Protein AF-A0A5D0PTJ6-F1 (afdb_monomer)

Sequence (50 aa):
MTGHIVVGVDESAPATAAVEWAAADAQRRGLSLRIVHVCEQWSYGGDMAA

Structure (mmCIF, N/CA/C/O backbone):
data_AF-A0A5D0PTJ6-F1
#
_entry.id   AF-A0A5D0PTJ6-F1
#
loop_
_atom_site.group_PDB
_atom_site.id
_atom_site.type_symbol
_atom_site.label_atom_id
_atom_site.label_alt_id
_atom_site.label_comp_id
_atom_site.label_asym_id
_atom_site.label_entity_id
_atom_site.label_seq_id
_atom_site.pdbx_PDB_ins_code
_atom_site.Cartn_x
_atom_site.Cartn_y
_atom_site.Cartn_z
_atom_site.occupancy
_atom_site.B_iso_or_equiv
_atom_site.auth_seq_id
_atom_site.auth_comp_id
_atom_site.auth_asym_id
_atom_site.auth_atom_id
_atom_site.pdbx_PDB_model_num
ATOM 1 N N . MET A 1 1 ? -17.689 -1.509 10.902 1.00 49.97 1 MET A N 1
ATOM 2 C CA . MET A 1 1 ? -17.385 -2.253 9.661 1.00 49.97 1 MET A CA 1
ATOM 3 C C . MET A 1 1 ? -15.876 -2.329 9.531 1.00 49.97 1 MET A C 1
ATOM 5 O O . MET A 1 1 ? -15.240 -1.285 9.542 1.00 49.97 1 MET A O 1
ATOM 9 N N . THR A 1 2 ? -15.298 -3.525 9.485 1.00 67.81 2 THR A N 1
ATOM 10 C CA . THR A 1 2 ? -13.857 -3.730 9.283 1.00 67.81 2 THR A CA 1
ATOM 11 C C . THR A 1 2 ? -13.548 -3.673 7.787 1.00 67.81 2 THR A C 1
ATOM 13 O O . THR A 1 2 ? -13.771 -4.636 7.060 1.00 67.81 2 THR A O 1
ATOM 16 N N . GLY A 1 3 ? -13.097 -2.512 7.314 1.00 86.56 3 GLY A N 1
ATOM 17 C CA . GLY A 1 3 ? -12.591 -2.321 5.952 1.00 86.56 3 GLY A CA 1
ATOM 18 C C . GLY A 1 3 ? -11.062 -2.328 5.920 1.00 86.56 3 GLY A C 1
ATOM 19 O O . GLY A 1 3 ? -10.418 -2.057 6.931 1.00 86.56 3 GLY A O 1
ATOM 20 N N . HIS A 1 4 ? -10.480 -2.620 4.763 1.00 94.44 4 HIS A N 1
ATOM 21 C CA . HIS A 1 4 ? -9.057 -2.409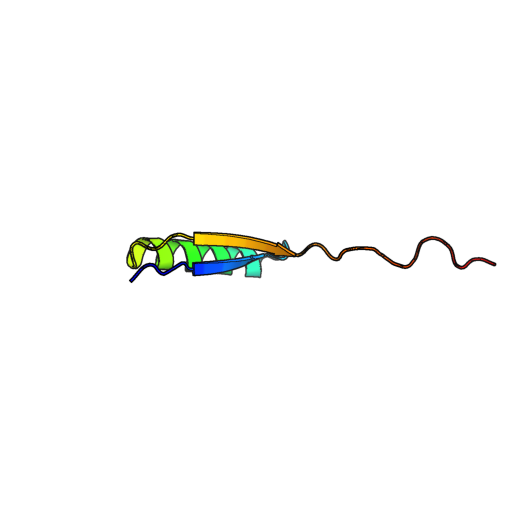 4.507 1.00 94.44 4 HIS A CA 1
ATOM 22 C C . HIS A 1 4 ? -8.875 -1.868 3.091 1.00 94.44 4 HIS A C 1
ATOM 24 O O . HIS A 1 4 ? -9.676 -2.167 2.204 1.00 94.44 4 HIS A O 1
ATOM 30 N N . ILE A 1 5 ? -7.846 -1.050 2.896 1.00 96.69 5 ILE A N 1
ATOM 31 C CA . ILE A 1 5 ? -7.442 -0.544 1.584 1.00 96.69 5 ILE A CA 1
ATOM 32 C C . ILE A 1 5 ? -6.326 -1.448 1.065 1.00 96.69 5 ILE A C 1
ATOM 34 O O . ILE A 1 5 ? -5.395 -1.767 1.805 1.00 96.69 5 ILE A O 1
ATOM 38 N N . VAL A 1 6 ? -6.424 -1.874 -0.194 1.00 96.75 6 VAL A N 1
ATOM 39 C CA . VAL A 1 6 ? -5.382 -2.648 -0.879 1.00 96.75 6 VAL A CA 1
ATOM 40 C C . VAL A 1 6 ? -4.784 -1.786 -1.981 1.00 96.75 6 VAL A C 1
ATOM 42 O O . VAL A 1 6 ? -5.529 -1.191 -2.756 1.00 96.75 6 VAL A O 1
ATOM 45 N N . VAL A 1 7 ? -3.456 -1.739 -2.061 1.00 97.12 7 VAL A N 1
ATOM 46 C CA . VAL A 1 7 ? -2.721 -1.066 -3.137 1.00 97.12 7 VAL A CA 1
ATOM 47 C C . VAL A 1 7 ? -1.742 -2.038 -3.789 1.00 97.12 7 VAL A C 1
ATOM 49 O O . VAL A 1 7 ? -1.002 -2.739 -3.097 1.00 97.12 7 VAL A O 1
ATOM 52 N N . GLY A 1 8 ? -1.780 -2.102 -5.119 1.00 95.50 8 GLY A N 1
ATOM 53 C CA . GLY A 1 8 ? -0.818 -2.838 -5.934 1.00 95.50 8 GLY A CA 1
ATOM 54 C C . GLY A 1 8 ? 0.381 -1.957 -6.278 1.00 95.50 8 GLY A C 1
ATOM 55 O O . GLY A 1 8 ? 0.200 -0.773 -6.554 1.00 95.50 8 GLY A O 1
ATOM 56 N N . VAL A 1 9 ? 1.582 -2.527 -6.267 1.00 95.56 9 VAL A N 1
ATOM 57 C CA . VAL A 1 9 ? 2.815 -1.870 -6.720 1.00 95.56 9 VAL A CA 1
ATOM 58 C C . VAL A 1 9 ? 3.485 -2.706 -7.811 1.00 95.56 9 VAL A C 1
ATOM 60 O O . VAL A 1 9 ? 3.323 -3.926 -7.819 1.00 95.56 9 VAL A O 1
ATOM 63 N N . ASP A 1 10 ? 4.202 -2.046 -8.720 1.00 91.75 10 ASP A N 1
ATOM 64 C CA . ASP A 1 10 ? 4.933 -2.630 -9.860 1.00 91.75 10 ASP A CA 1
ATOM 65 C C . ASP A 1 10 ? 6.280 -1.909 -10.112 1.00 91.75 10 ASP A C 1
ATOM 67 O O . ASP A 1 10 ? 6.730 -1.772 -11.245 1.00 91.75 10 ASP A O 1
ATOM 71 N N . GLU A 1 11 ? 6.900 -1.386 -9.044 1.00 86.12 11 GLU A N 1
ATOM 72 C CA . GLU A 1 11 ? 8.172 -0.625 -9.050 1.00 86.12 11 GLU A CA 1
ATOM 73 C C . GLU A 1 11 ? 8.179 0.668 -9.892 1.00 86.12 11 GLU A C 1
ATOM 75 O O . GLU A 1 11 ? 9.193 1.362 -9.990 1.00 86.12 11 GLU A O 1
ATOM 80 N N . SER A 1 12 ? 7.036 1.055 -10.454 1.00 89.31 12 SER A N 1
ATOM 81 C CA . SER A 1 12 ? 6.905 2.266 -11.252 1.00 89.31 12 SER A CA 1
ATOM 82 C C . SER A 1 12 ? 6.746 3.530 -10.389 1.00 89.31 12 SER A C 1
ATOM 84 O O . SER A 1 12 ? 6.246 3.498 -9.2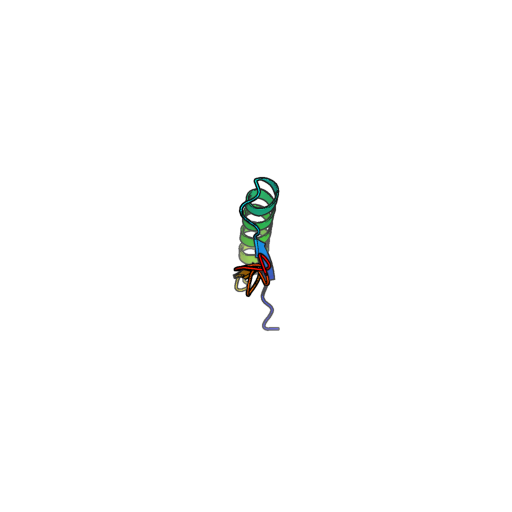63 1.00 89.31 12 SER A O 1
ATOM 86 N N . ALA A 1 13 ? 7.115 4.698 -10.928 1.00 91.00 13 ALA A N 1
ATOM 87 C CA . ALA A 1 13 ? 6.842 5.977 -10.260 1.00 91.00 13 ALA A CA 1
ATOM 88 C C . ALA A 1 13 ? 5.333 6.214 -9.981 1.00 91.00 13 ALA A C 1
ATOM 90 O O . ALA A 1 13 ? 5.004 6.703 -8.897 1.00 91.00 13 ALA A O 1
ATOM 91 N N . PRO A 1 14 ? 4.397 5.835 -10.881 1.00 94.75 14 PRO A N 1
ATOM 92 C CA . PRO A 1 14 ? 2.965 5.820 -10.575 1.00 94.75 14 PRO A CA 1
ATOM 93 C C . PRO A 1 14 ? 2.580 4.962 -9.361 1.00 94.75 14 PRO A C 1
ATOM 95 O O . PRO A 1 14 ? 1.683 5.355 -8.611 1.00 94.75 14 PRO A O 1
ATOM 98 N N . ALA A 1 15 ? 3.253 3.830 -9.125 1.00 94.00 15 ALA A N 1
ATOM 99 C CA . ALA A 1 15 ? 2.977 2.987 -7.963 1.00 94.00 15 ALA A CA 1
ATOM 100 C C . ALA A 1 15 ? 3.272 3.709 -6.641 1.00 94.00 15 ALA A C 1
ATOM 102 O O . ALA A 1 15 ? 2.502 3.581 -5.688 1.00 94.00 15 ALA A O 1
ATOM 103 N N . THR A 1 16 ? 4.319 4.535 -6.588 1.00 94.88 16 THR A N 1
ATOM 104 C CA . THR A 1 16 ? 4.620 5.363 -5.409 1.00 94.88 16 THR A CA 1
ATOM 105 C C . THR A 1 16 ? 3.476 6.326 -5.094 1.00 94.88 16 THR A C 1
ATOM 107 O O . THR A 1 16 ? 3.007 6.373 -3.958 1.00 94.88 16 THR A O 1
ATOM 110 N N . ALA A 1 17 ? 2.954 7.026 -6.105 1.00 96.50 17 ALA A N 1
ATOM 111 C CA . ALA A 1 17 ? 1.817 7.930 -5.925 1.00 96.50 17 ALA A CA 1
ATOM 112 C C . ALA A 1 17 ? 0.550 7.185 -5.456 1.00 96.50 17 ALA A C 1
ATOM 114 O O . ALA A 1 17 ? -0.208 7.690 -4.624 1.00 96.50 17 ALA A O 1
ATOM 115 N N . ALA A 1 18 ? 0.329 5.960 -5.946 1.00 96.50 18 ALA A N 1
ATOM 116 C CA . ALA A 1 18 ? -0.778 5.119 -5.495 1.00 96.50 18 ALA A CA 1
ATOM 117 C C . ALA A 1 18 ? -0.645 4.727 -4.012 1.00 96.50 18 ALA A C 1
ATOM 119 O 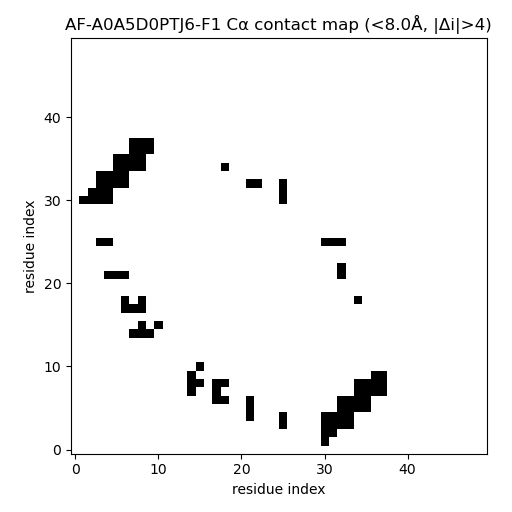O . ALA A 1 18 ? -1.637 4.747 -3.279 1.00 96.50 18 ALA A O 1
ATOM 120 N N . VAL A 1 19 ? 0.571 4.413 -3.550 1.00 96.94 19 VAL A N 1
ATOM 121 C CA . VAL A 1 19 ? 0.848 4.101 -2.138 1.00 96.94 19 VAL A CA 1
ATOM 122 C C . VAL A 1 19 ? 0.605 5.316 -1.245 1.00 96.94 19 VAL A C 1
ATOM 124 O O . VAL A 1 19 ? -0.049 5.180 -0.210 1.00 96.94 19 VAL A O 1
ATOM 127 N N . GLU A 1 20 ? 1.070 6.499 -1.648 1.00 97.75 20 GLU A N 1
ATOM 128 C CA . GLU A 1 20 ? 0.858 7.745 -0.899 1.00 97.75 20 GLU A CA 1
ATOM 129 C C . GLU A 1 20 ? -0.632 8.049 -0.720 1.00 97.75 20 GLU A C 1
ATOM 131 O O . GLU A 1 20 ? -1.096 8.308 0.396 1.00 97.75 20 GLU A O 1
ATOM 136 N N . TRP A 1 21 ? -1.406 7.945 -1.804 1.00 97.50 21 TRP A N 1
ATOM 137 C CA . TRP A 1 21 ? -2.851 8.135 -1.752 1.00 97.50 21 TRP A CA 1
ATOM 138 C C . TRP A 1 21 ? -3.529 7.112 -0.830 1.00 97.50 21 TRP A C 1
ATOM 140 O O . TRP A 1 21 ? -4.345 7.481 0.020 1.00 97.50 21 TRP A O 1
ATOM 150 N N . ALA A 1 22 ? -3.171 5.832 -0.956 1.00 97.75 22 ALA A N 1
ATOM 151 C CA . ALA A 1 22 ? -3.777 4.758 -0.178 1.00 97.75 22 ALA A CA 1
ATOM 152 C C . ALA A 1 22 ? -3.469 4.884 1.323 1.00 97.75 22 ALA A C 1
ATOM 154 O O . ALA A 1 22 ? -4.345 4.632 2.154 1.00 97.75 22 ALA A O 1
ATOM 155 N N . ALA A 1 23 ? -2.259 5.322 1.680 1.00 97.94 23 ALA A N 1
ATOM 156 C CA . ALA A 1 23 ? -1.873 5.599 3.060 1.00 97.94 23 ALA A CA 1
ATOM 157 C C . ALA A 1 23 ? -2.672 6.762 3.658 1.00 97.94 23 ALA A C 1
ATOM 159 O O . ALA A 1 23 ? -3.238 6.626 4.747 1.00 97.94 23 ALA A O 1
ATOM 160 N N . ALA A 1 24 ? -2.788 7.873 2.925 1.00 98.12 24 ALA A N 1
ATOM 161 C CA . ALA A 1 24 ? -3.576 9.022 3.360 1.00 98.12 24 ALA A CA 1
ATOM 162 C C . ALA A 1 24 ? -5.056 8.653 3.563 1.00 98.12 24 ALA A C 1
ATOM 164 O O . ALA A 1 24 ? -5.672 9.040 4.561 1.00 98.12 24 ALA A O 1
ATOM 165 N N . ASP A 1 25 ? -5.630 7.862 2.653 1.00 97.31 25 ASP A N 1
ATOM 166 C CA . ASP A 1 25 ? -7.033 7.460 2.741 1.00 97.31 25 ASP A CA 1
ATOM 167 C C . ASP A 1 25 ? -7.280 6.431 3.860 1.00 97.31 25 ASP A C 1
ATOM 169 O O . ASP A 1 25 ? -8.292 6.513 4.561 1.00 97.31 25 ASP A O 1
ATOM 173 N N . ALA A 1 26 ? -6.338 5.512 4.100 1.00 97.50 26 ALA A N 1
ATOM 174 C CA . ALA A 1 26 ? -6.408 4.552 5.202 1.00 97.50 26 ALA A CA 1
ATOM 175 C C . ALA A 1 26 ? -6.366 5.265 6.561 1.00 97.50 26 ALA A C 1
ATOM 177 O O . ALA A 1 26 ? -7.208 4.995 7.423 1.00 97.50 26 ALA A O 1
ATOM 178 N N . GLN A 1 27 ? -5.464 6.240 6.719 1.00 97.12 27 GLN A N 1
ATOM 179 C CA . GLN A 1 27 ? -5.380 7.073 7.919 1.00 97.12 27 GLN A CA 1
ATOM 180 C C . GLN A 1 27 ? -6.670 7.868 8.140 1.00 97.12 27 GLN A C 1
ATOM 182 O O . GLN A 1 27 ? -7.223 7.860 9.239 1.00 97.12 27 GLN A O 1
ATOM 187 N N . ARG A 1 28 ? -7.191 8.514 7.090 1.00 96.88 28 ARG A N 1
ATOM 188 C CA . ARG A 1 28 ? -8.424 9.311 7.161 1.00 96.88 28 ARG A CA 1
ATOM 189 C C . ARG A 1 28 ? -9.638 8.482 7.583 1.00 96.88 28 ARG A C 1
ATOM 191 O O . ARG A 1 28 ? -10.537 9.005 8.238 1.00 96.88 28 ARG A O 1
ATOM 198 N N . ARG A 1 29 ? -9.685 7.208 7.189 1.00 95.19 29 ARG A N 1
ATOM 199 C CA . ARG A 1 29 ? -10.811 6.301 7.458 1.00 95.19 29 ARG A CA 1
ATOM 200 C C . ARG A 1 29 ? -10.604 5.399 8.678 1.00 95.19 29 ARG A C 1
ATOM 202 O O . ARG A 1 29 ? -11.526 4.665 9.025 1.00 95.19 29 ARG A O 1
ATOM 209 N N . GLY A 1 30 ? -9.427 5.424 9.307 1.00 96.12 30 GLY A N 1
ATOM 210 C CA . GLY A 1 30 ? -9.077 4.507 10.395 1.00 96.12 30 GLY A CA 1
ATOM 211 C C . GLY A 1 30 ? -9.075 3.035 9.963 1.00 96.12 30 GLY A C 1
ATOM 212 O O . GLY A 1 30 ? -9.477 2.168 10.736 1.00 96.12 30 GLY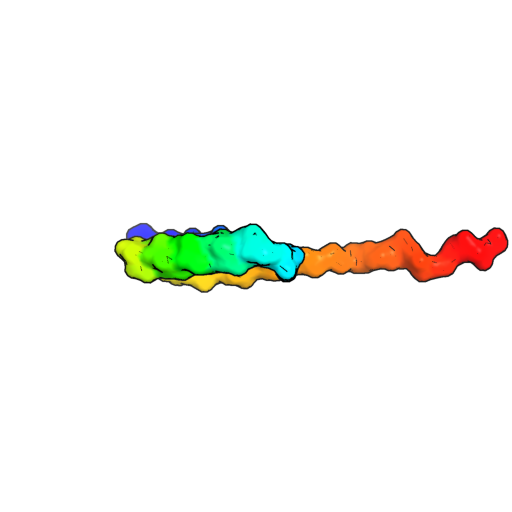 A O 1
ATOM 213 N N . LEU A 1 31 ? -8.688 2.758 8.713 1.00 96.56 31 LEU A N 1
ATOM 214 C CA . LEU A 1 31 ? -8.649 1.409 8.139 1.00 96.56 31 LEU A CA 1
ATOM 215 C C . LEU A 1 31 ? -7.211 0.899 8.038 1.00 96.56 31 LEU A C 1
ATOM 217 O O . LEU A 1 31 ? -6.263 1.678 7.972 1.00 96.56 31 LEU A O 1
ATOM 221 N N . SER A 1 32 ? -7.044 -0.421 7.977 1.00 96.38 32 SER A N 1
ATOM 222 C CA . SER A 1 32 ? -5.742 -1.015 7.678 1.00 96.38 32 SER A CA 1
ATOM 223 C C . SER A 1 32 ? -5.391 -0.868 6.193 1.00 96.38 32 SER A C 1
ATOM 225 O O . SER A 1 32 ? -6.262 -0.924 5.321 1.00 96.38 32 SER A O 1
ATOM 227 N N . LEU A 1 33 ? -4.098 -0.697 5.909 1.00 97.50 33 LEU A N 1
ATOM 228 C CA . LEU A 1 33 ? -3.538 -0.671 4.558 1.00 97.50 33 LEU A CA 1
ATOM 229 C C . LEU A 1 33 ? -2.796 -1.982 4.276 1.00 97.50 33 LEU A C 1
ATOM 231 O O . LEU A 1 33 ? -2.004 -2.441 5.098 1.00 97.50 33 LEU A O 1
ATOM 235 N N . ARG A 1 34 ? -3.024 -2.566 3.099 1.00 97.25 34 ARG A N 1
ATOM 236 C CA . ARG A 1 34 ? -2.293 -3.724 2.579 1.00 97.25 34 ARG A CA 1
ATOM 237 C C . ARG A 1 34 ? -1.627 -3.364 1.254 1.00 97.25 34 ARG A C 1
ATOM 239 O O . ARG A 1 34 ? -2.308 -3.000 0.302 1.00 97.25 34 ARG A O 1
ATOM 246 N N . ILE A 1 35 ? -0.310 -3.522 1.195 1.00 96.12 35 ILE A N 1
ATOM 247 C CA . ILE A 1 35 ? 0.495 -3.311 -0.012 1.00 96.12 35 ILE A CA 1
ATOM 248 C C . ILE A 1 35 ? 0.788 -4.677 -0.638 1.00 96.12 35 ILE A C 1
ATOM 250 O O . ILE A 1 35 ? 1.160 -5.609 0.077 1.00 96.12 35 ILE A O 1
ATOM 254 N N . VAL A 1 36 ? 0.590 -4.807 -1.949 1.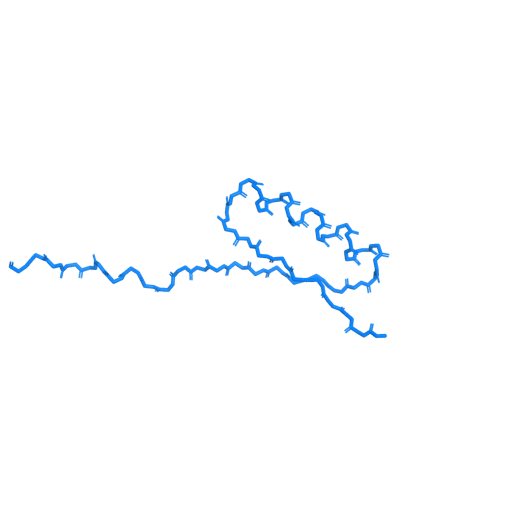00 96.12 36 VAL A N 1
ATOM 255 C CA . VAL A 1 36 ? 0.801 -6.048 -2.706 1.00 96.12 36 VAL A CA 1
ATOM 256 C C . VAL A 1 36 ? 1.711 -5.765 -3.894 1.00 96.12 36 VAL A C 1
ATOM 258 O O . VAL A 1 36 ? 1.408 -4.903 -4.709 1.00 96.12 36 VAL A O 1
ATOM 261 N N . HIS A 1 37 ? 2.800 -6.517 -4.011 1.00 92.94 37 HIS A N 1
ATOM 262 C CA . HIS A 1 37 ? 3.657 -6.535 -5.194 1.00 92.94 37 HIS A CA 1
ATOM 263 C C . HIS A 1 37 ? 3.394 -7.833 -5.958 1.00 92.94 37 HIS A C 1
ATOM 265 O O . HIS A 1 37 ? 3.431 -8.911 -5.357 1.00 92.94 37 HIS A O 1
ATOM 271 N N . VAL A 1 38 ? 3.091 -7.741 -7.252 1.00 84.88 38 VAL A N 1
ATOM 272 C CA . VAL A 1 38 ? 2.893 -8.921 -8.101 1.00 84.88 38 VAL A CA 1
ATOM 273 C C . VAL A 1 38 ? 4.171 -9.151 -8.893 1.00 84.88 38 VAL A C 1
ATOM 275 O O . VAL A 1 38 ? 4.419 -8.469 -9.879 1.00 84.88 38 VAL A O 1
ATOM 278 N N . CYS A 1 39 ? 4.967 -10.131 -8.471 1.00 80.81 39 CYS A N 1
ATOM 279 C CA . CYS A 1 39 ? 6.050 -10.640 -9.302 1.00 80.81 39 CYS A CA 1
ATOM 280 C C . CYS A 1 39 ? 5.468 -11.631 -10.308 1.00 80.81 39 CYS A C 1
ATOM 282 O O . CYS A 1 39 ? 4.783 -12.581 -9.915 1.00 80.81 39 CYS A O 1
ATOM 284 N N . GLU A 1 40 ? 5.754 -11.435 -11.592 1.00 76.25 40 GLU A N 1
ATOM 285 C CA . GLU A 1 40 ? 5.485 -12.455 -12.598 1.00 76.25 40 GLU A CA 1
ATOM 286 C C . GLU A 1 40 ? 6.212 -13.754 -12.212 1.00 76.25 40 GLU A C 1
ATOM 288 O O . GLU A 1 40 ? 7.429 -13.811 -12.037 1.00 76.25 40 GLU A O 1
ATOM 293 N N . GLN A 1 41 ? 5.432 -14.805 -11.977 1.00 69.75 41 GLN A N 1
ATOM 294 C CA . GLN A 1 41 ? 5.953 -16.128 -11.664 1.00 69.75 41 GLN A CA 1
ATOM 295 C C . GLN A 1 41 ? 6.368 -16.802 -12.976 1.00 69.75 41 GLN A C 1
ATOM 297 O O . GLN A 1 41 ? 5.528 -17.035 -13.839 1.00 69.75 41 GLN A O 1
ATOM 302 N N . TRP A 1 42 ? 7.657 -17.124 -13.094 1.00 61.75 42 TRP A N 1
ATOM 303 C CA . TRP A 1 42 ? 8.294 -17.803 -14.230 1.00 61.75 42 TRP A CA 1
ATO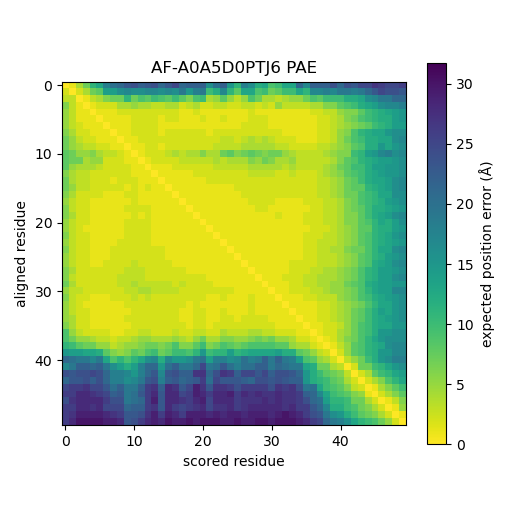M 304 C C . TRP A 1 42 ? 8.331 -17.041 -15.564 1.00 61.75 42 TRP A C 1
ATOM 306 O O . TRP A 1 42 ? 7.375 -17.024 -16.335 1.00 61.75 42 TRP A O 1
ATOM 316 N N . SER A 1 43 ? 9.536 -16.615 -15.945 1.00 64.00 43 SER A N 1
ATOM 317 C CA . SER A 1 43 ? 9.924 -16.579 -17.355 1.00 64.00 43 SER A CA 1
ATOM 318 C C . SER A 1 43 ? 9.953 -18.021 -17.881 1.00 64.00 43 SER A C 1
ATOM 320 O O . SER A 1 43 ? 10.919 -18.755 -17.664 1.00 64.00 43 SER A O 1
ATOM 322 N N . TYR A 1 44 ? 8.897 -18.464 -18.560 1.00 57.50 44 TYR A N 1
ATOM 323 C CA . TYR A 1 44 ? 8.979 -19.646 -19.418 1.00 57.50 44 TYR A CA 1
ATOM 324 C C . TYR A 1 44 ? 9.830 -19.257 -20.637 1.00 57.50 44 TYR A C 1
ATOM 326 O O . TYR A 1 44 ? 9.321 -18.758 -21.635 1.00 57.50 44 TYR A O 1
ATOM 334 N N . GLY A 1 45 ? 11.153 -19.349 -20.502 1.00 59.75 45 GLY A N 1
ATOM 335 C CA . GLY A 1 45 ? 12.092 -18.887 -21.527 1.00 59.75 45 GLY A CA 1
ATOM 336 C C . GLY A 1 45 ? 13.559 -19.136 -21.191 1.00 59.75 45 GLY A C 1
ATOM 337 O O . GLY A 1 45 ? 14.430 -18.438 -21.698 1.00 59.75 45 GLY A O 1
ATOM 338 N N . GLY A 1 46 ? 13.845 -20.098 -20.314 1.00 64.00 46 GLY A N 1
ATOM 339 C CA . GLY A 1 46 ? 15.149 -20.744 -20.313 1.00 64.00 46 GLY A CA 1
ATOM 340 C C . GLY A 1 46 ? 15.149 -21.772 -21.437 1.00 64.00 46 GLY A C 1
ATOM 341 O O . GLY A 1 46 ? 14.433 -22.759 -21.344 1.00 64.00 46 GLY A O 1
ATOM 342 N N . ASP A 1 47 ? 15.938 -21.514 -22.473 1.00 66.56 47 ASP A N 1
ATOM 343 C CA . ASP A 1 47 ? 16.428 -22.516 -23.422 1.00 66.56 47 ASP A CA 1
ATOM 344 C C . ASP A 1 47 ? 15.397 -23.157 -24.381 1.00 66.56 47 ASP A C 1
ATOM 346 O O . ASP A 1 47 ? 14.897 -24.262 -24.187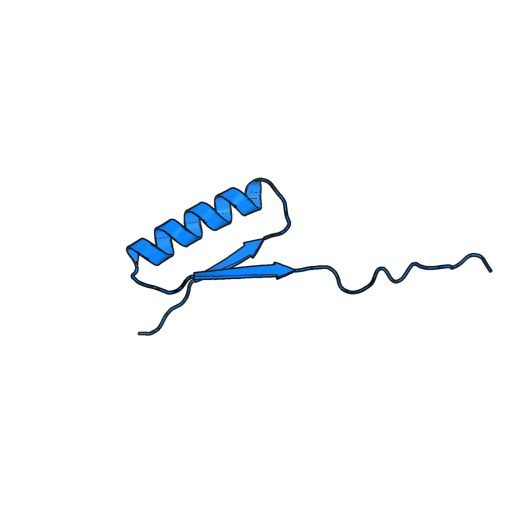 1.00 66.56 47 ASP A O 1
ATOM 350 N N . MET A 1 48 ? 15.122 -22.468 -25.493 1.00 58.38 48 MET A N 1
ATOM 351 C CA . MET A 1 48 ? 14.724 -23.127 -26.745 1.00 58.38 48 MET A CA 1
ATOM 352 C C . MET A 1 48 ? 15.765 -22.839 -27.829 1.00 58.38 48 MET A C 1
ATOM 354 O O . MET A 1 48 ? 15.463 -22.246 -28.862 1.00 58.38 48 MET A O 1
ATOM 358 N N . ALA A 1 49 ? 17.010 -23.237 -27.573 1.00 53.00 49 ALA A N 1
ATOM 359 C CA . ALA A 1 49 ? 17.980 -23.514 -28.622 1.00 53.00 49 ALA A CA 1
ATOM 360 C C . ALA A 1 49 ? 18.157 -25.040 -28.706 1.00 53.00 49 ALA A C 1
ATOM 362 O O . ALA A 1 49 ? 19.050 -25.610 -28.084 1.00 53.00 49 ALA A O 1
ATOM 363 N N . ALA A 1 50 ? 17.250 -25.692 -29.439 1.00 49.59 50 ALA A N 1
ATOM 36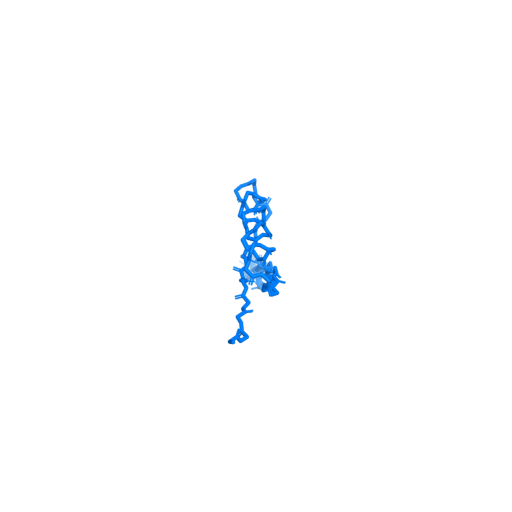4 C CA . ALA A 1 50 ? 17.424 -27.052 -29.948 1.00 49.59 50 ALA A CA 1
ATOM 365 C C . ALA A 1 50 ? 17.828 -26.983 -31.424 1.00 49.59 50 ALA A C 1
ATOM 367 O O . ALA A 1 50 ? 17.264 -26.116 -32.134 1.00 49.59 50 ALA A O 1
#

Radius of gyration: 16.74 Å; Cα contacts (8 Å, |Δi|>4): 50; chains: 1; bounding box: 35×36×40 Å

Mean predicted aligned error: 7.78 Å

Solvent-accessible surface area (backbone atoms only — not comparable to full-atom values): 3324 Å² total; per-residue (Å²): 132,97,60,68,46,78,41,72,40,76,93,42,76,69,29,54,56,50,48,54,52,50,50,54,52,17,64,75,68,75,33,52,75,44,83,42,72,75,74,84,81,72,80,91,72,79,81,89,85,127

Secondary structure (DSSP, 8-state):
---EEEEEE-SSHHHHHHHHHHHHHHHHHT-EEEEEE-PPP--S-S----

Foldseek 3Di:
DADEAEAEDAPDPVSVVRVVVRVVVCVVVVYHYHYDYDDPDDPPDDDPPD

pLDDT: mean 86.01, std 15.48, range [49.59, 98.12]

Nearest PDB structures (foldseek):
  2pfs-assembly1_A-2  TM=7.991E-01  e=5.028E-01  Nitrosomonas europaea ATCC 19718
  6les-assembly2_Y  TM=7.004E-01  e=7.069E-01  Esch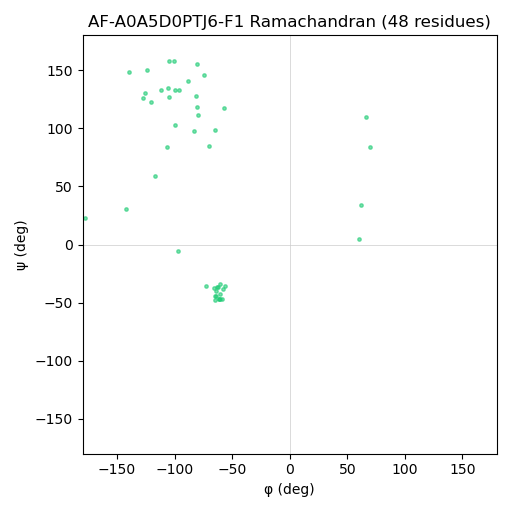erichia coli K-12
  4n03-assembly1_A  TM=8.246E-01  e=4.451E+00  Thermomonospora curvata DSM 43183
  2hsg-assembly1_A  TM=7.735E-01  e=8.218E+00  Priestia megaterium
  8pba-assembly1_B  TM=4.495E-01  e=1.714E+00  Caenorhabditis elegans